Protein AF-A0A7S3HYS5-F1 (afdb_monomer_lite)

InterPro domains:
  IPR004113 FAD-binding oxidoreductase/transferase, type 4, C-terminal [PF02913] (31-144)
  IPR016164 FAD-linked oxidase-like, C-terminal [SSF55103] (1-145)
  IPR016169 FAD-binding, type PCMH, subdomain 2 [G3DSA:3.30.465.10] (1-25)
  IPR051264 FAD-binding Oxidoreductase/Transferase Type 4 [PTHR43716] (1-145)

Secondary structure (DSSP, 8-state):
----SSSS----SS-----------SSPPPEEEEEEEES-HHHHHHHHHHHHHHTGGGEEEEEEEEHHHHHHHHHHH-PPPSSS----SEEEEEEEE-SS-HHHHHHHHHHHHHHHGGG-SEEEE-SSHHHHHHHHHHHHHTTTTT-

pLDDT: mean 76.3, std 19.33, range [30.48, 94.0]

Structure (mmCIF, N/CA/C/O backbone):
data_AF-A0A7S3HYS5-F1
#
_entry.id   AF-A0A7S3HYS5-F1
#
loop_
_atom_site.group_PDB
_atom_site.id
_atom_site.type_symbol
_atom_site.label_atom_id
_atom_site.label_alt_id
_atom_site.label_comp_id
_atom_site.label_asym_id
_atom_site.label_entity_id
_atom_site.label_seq_id
_atom_site.pdbx_PDB_ins_code
_atom_site.Cartn_x
_atom_site.Cartn_y
_atom_site.Cartn_z
_atom_site.occupancy
_atom_site.B_iso_or_equiv
_atom_site.auth_seq_id
_atom_site.auth_comp_id
_atom_site.auth_asym_id
_atom_site.auth_atom_id
_atom_site.pdbx_PDB_model_num
ATOM 1 N N . TYR A 1 1 ? -5.188 -18.790 -35.687 1.00 35.69 1 TYR A N 1
ATOM 2 C CA . TYR A 1 1 ? -6.461 -18.833 -34.949 1.00 35.69 1 TYR A CA 1
ATOM 3 C C . TYR A 1 1 ? -6.167 -19.433 -33.595 1.00 35.69 1 TYR A C 1
ATOM 5 O O . TYR A 1 1 ? -5.947 -20.632 -33.500 1.00 35.69 1 TYR A O 1
ATOM 13 N N . ASP A 1 2 ? -6.007 -18.565 -32.601 1.00 41.59 2 ASP A N 1
ATOM 14 C CA . ASP A 1 2 ? -5.471 -18.900 -31.284 1.00 41.59 2 ASP A CA 1
ATOM 15 C C . ASP A 1 2 ? -6.617 -18.847 -30.267 1.00 41.59 2 ASP A C 1
ATOM 17 O O . ASP A 1 2 ? -7.114 -17.781 -29.915 1.00 41.59 2 ASP A O 1
ATOM 21 N N . VAL A 1 3 ? -7.103 -20.024 -29.878 1.00 47.16 3 VAL A N 1
ATOM 22 C CA . VAL A 1 3 ? -8.260 -20.240 -28.988 1.00 47.16 3 VAL A CA 1
ATOM 23 C C . VAL A 1 3 ? -7.827 -20.394 -27.522 1.00 47.16 3 VAL A C 1
ATOM 25 O O . VAL A 1 3 ? -8.493 -21.043 -26.724 1.00 47.16 3 VAL A O 1
ATOM 28 N N . LYS A 1 4 ? -6.700 -19.784 -27.138 1.00 44.28 4 LYS A N 1
ATOM 29 C CA . LYS A 1 4 ? -6.166 -19.827 -25.763 1.00 44.28 4 LYS A CA 1
ATOM 30 C C . LYS A 1 4 ? -6.692 -18.717 -24.840 1.00 44.28 4 LYS A C 1
ATOM 32 O O . LYS A 1 4 ? -6.331 -18.670 -23.672 1.00 44.28 4 LYS A O 1
ATOM 37 N N . GLN A 1 5 ? -7.567 -17.847 -25.339 1.00 47.75 5 GLN A N 1
ATOM 38 C CA . GLN A 1 5 ? -8.129 -16.690 -24.624 1.00 47.75 5 GLN A CA 1
ATOM 39 C C . GLN A 1 5 ? -9.469 -16.992 -23.921 1.00 47.75 5 GLN A C 1
ATOM 41 O O . GLN A 1 5 ? -10.344 -16.134 -23.872 1.00 47.75 5 GLN A O 1
ATOM 46 N N . LEU A 1 6 ? -9.674 -18.211 -23.405 1.00 42.12 6 LEU A N 1
ATOM 47 C CA . LEU A 1 6 ? -10.976 -18.583 -22.830 1.00 42.12 6 LEU A CA 1
ATOM 48 C C . LEU A 1 6 ? -10.912 -19.510 -21.604 1.00 42.12 6 LEU A C 1
ATOM 50 O O . LEU A 1 6 ? -11.766 -20.374 -21.455 1.00 42.12 6 LEU A O 1
ATOM 54 N N . MET A 1 7 ? -9.902 -19.362 -20.740 1.00 40.97 7 MET A N 1
ATOM 55 C CA . MET A 1 7 ? -9.804 -20.117 -19.473 1.00 40.97 7 MET A CA 1
ATOM 56 C C . MET A 1 7 ? -9.178 -19.289 -18.331 1.00 40.97 7 MET A C 1
ATOM 58 O O . MET A 1 7 ? -8.474 -19.819 -17.480 1.00 40.97 7 MET A O 1
ATOM 62 N N . ILE A 1 8 ? -9.412 -17.974 -18.300 1.00 45.91 8 ILE A N 1
ATOM 63 C CA . ILE A 1 8 ? -9.244 -17.171 -17.080 1.00 45.91 8 ILE A CA 1
ATOM 64 C C . ILE A 1 8 ? -10.546 -16.395 -16.922 1.00 45.91 8 ILE A C 1
ATOM 66 O O . ILE A 1 8 ? -10.797 -15.458 -17.674 1.00 45.91 8 ILE A O 1
ATOM 70 N N . GLY A 1 9 ? -11.402 -16.824 -15.996 1.00 48.50 9 GLY A N 1
ATOM 71 C CA . GLY A 1 9 ? -12.617 -16.082 -15.654 1.00 48.50 9 GLY A CA 1
ATOM 72 C C . GLY A 1 9 ? -13.949 -16.700 -16.078 1.00 48.50 9 GLY A C 1
ATOM 73 O O . GLY A 1 9 ? -14.937 -15.975 -16.121 1.00 48.50 9 GLY A O 1
ATOM 74 N N . SER A 1 10 ? -14.035 -18.010 -16.340 1.00 35.84 10 SER A N 1
ATOM 75 C CA . SER A 1 10 ? -15.327 -18.672 -16.132 1.00 35.84 10 SER A CA 1
ATOM 76 C C . SER A 1 10 ? -15.515 -18.805 -14.628 1.00 35.84 10 SER A C 1
ATOM 78 O O . SER A 1 10 ? -14.777 -19.552 -13.985 1.00 35.84 10 SER A O 1
ATOM 80 N N . GLU A 1 11 ? -16.452 -18.027 -14.094 1.00 45.97 11 GLU A N 1
ATOM 81 C CA . GLU A 1 11 ? -16.998 -18.147 -12.749 1.00 45.97 11 GLU A CA 1
ATOM 82 C C . GLU A 1 11 ? -16.997 -19.614 -12.302 1.00 45.97 11 GLU A C 1
ATOM 84 O O . GLU A 1 11 ? -17.834 -20.410 -12.733 1.00 45.97 11 GLU A O 1
ATOM 89 N N . GLY A 1 12 ? -16.094 -19.981 -11.389 1.00 42.31 12 GLY A N 1
ATOM 90 C CA . GLY A 1 12 ? -16.474 -20.975 -10.401 1.00 42.31 12 GLY A CA 1
ATOM 91 C C . GLY A 1 12 ? -17.632 -20.324 -9.673 1.00 42.31 12 GLY A C 1
ATOM 92 O O . GLY A 1 12 ? -17.398 -19.485 -8.813 1.00 42.31 12 GLY A O 1
ATOM 93 N N . THR A 1 13 ? -18.873 -20.583 -10.083 1.00 55.69 13 THR A N 1
ATOM 94 C CA . THR A 1 13 ? -20.021 -19.852 -9.523 1.00 55.69 13 THR A CA 1
ATOM 95 C C . THR A 1 13 ? -20.057 -20.014 -7.994 1.00 55.69 13 THR A C 1
ATOM 97 O O . THR A 1 13 ? -20.493 -19.133 -7.265 1.00 55.69 13 THR A O 1
ATOM 100 N N . LEU A 1 14 ? -19.474 -21.115 -7.521 1.00 46.25 14 LEU A N 1
ATOM 101 C CA . LEU A 1 14 ? -18.718 -21.268 -6.288 1.00 46.25 14 LEU A CA 1
ATOM 102 C C . LEU A 1 14 ? -17.429 -22.026 -6.673 1.00 46.25 14 LEU A C 1
ATOM 104 O O . LEU A 1 14 ? -17.534 -23.045 -7.356 1.00 46.25 14 LEU A O 1
ATOM 108 N N . GLY A 1 15 ? -16.226 -21.604 -6.275 1.00 31.88 15 GLY A N 1
ATOM 109 C CA . GLY A 1 15 ? -15.021 -22.384 -6.598 1.00 31.88 15 GLY A CA 1
ATOM 110 C C . GLY A 1 15 ? -13.737 -21.883 -5.944 1.00 31.88 15 GLY A C 1
ATOM 111 O O . GLY A 1 15 ? -13.319 -20.753 -6.169 1.00 31.88 15 GLY A O 1
ATOM 112 N N . VAL A 1 16 ? -13.108 -22.741 -5.139 1.00 41.81 16 VAL A N 1
ATOM 113 C CA . VAL A 1 16 ? -11.800 -22.510 -4.510 1.00 41.81 16 VAL A CA 1
ATOM 114 C C . VAL A 1 16 ? -10.714 -22.562 -5.584 1.00 41.81 16 VAL A C 1
ATOM 116 O O . VAL A 1 16 ? -10.610 -23.548 -6.311 1.00 41.81 16 VAL A O 1
ATOM 119 N N . ILE A 1 17 ? -9.884 -21.521 -5.665 1.00 37.06 17 ILE A N 1
ATOM 120 C CA . ILE A 1 17 ? -8.643 -21.545 -6.447 1.00 37.06 17 ILE A CA 1
ATOM 121 C C . ILE A 1 17 ? -7.683 -22.493 -5.719 1.00 37.06 17 ILE A C 1
ATOM 123 O O . ILE A 1 17 ? -7.100 -22.121 -4.704 1.00 37.06 17 ILE A O 1
ATOM 127 N N . THR A 1 18 ? -7.567 -23.739 -6.184 1.00 41.62 18 THR A N 1
ATOM 128 C CA . THR A 1 18 ? -6.734 -24.764 -5.528 1.00 41.62 18 THR A CA 1
ATOM 129 C C . THR A 1 18 ? -5.279 -24.776 -5.979 1.00 41.62 18 THR A C 1
ATOM 131 O O . THR A 1 18 ? -4.490 -25.473 -5.360 1.00 41.62 18 THR A O 1
ATOM 134 N N . GLU A 1 19 ? -4.887 -24.004 -6.995 1.00 31.94 19 GLU A N 1
ATOM 135 C CA . GLU A 1 19 ? -3.479 -23.871 -7.384 1.00 31.94 19 GLU A CA 1
ATOM 136 C C . GLU A 1 19 ? -3.258 -22.604 -8.220 1.00 31.94 19 GLU A C 1
ATOM 138 O O . GLU A 1 19 ? -3.912 -22.391 -9.241 1.00 31.94 19 GLU A O 1
ATOM 143 N N . ALA A 1 20 ? -2.314 -21.766 -7.790 1.00 40.38 20 ALA A N 1
ATOM 144 C CA . ALA A 1 20 ? -1.781 -20.661 -8.576 1.00 40.38 20 ALA A CA 1
ATOM 145 C C . ALA A 1 20 ? -0.329 -20.998 -8.937 1.00 40.38 20 ALA A C 1
ATOM 147 O O . ALA A 1 20 ? 0.538 -21.059 -8.067 1.00 40.38 20 ALA A O 1
ATOM 148 N N . ALA A 1 21 ? -0.061 -21.240 -10.220 1.00 33.94 21 ALA A N 1
ATOM 149 C CA . ALA A 1 21 ? 1.292 -21.459 -10.714 1.00 33.94 21 ALA A CA 1
ATOM 150 C C . ALA A 1 21 ? 1.993 -20.103 -10.895 1.00 33.94 21 ALA A C 1
ATOM 152 O O . ALA A 1 21 ? 1.778 -19.405 -11.885 1.00 33.94 21 ALA A O 1
ATOM 153 N N . LEU A 1 22 ? 2.826 -19.724 -9.927 1.00 38.00 22 LEU A N 1
ATOM 154 C CA . LEU A 1 22 ? 3.737 -18.586 -10.045 1.00 38.00 22 LEU A CA 1
ATOM 155 C C . LEU A 1 22 ? 5.014 -19.045 -10.753 1.00 38.00 22 LEU A C 1
ATOM 157 O O . LEU A 1 22 ? 5.819 -19.788 -10.193 1.00 38.00 22 LEU A O 1
ATOM 161 N N . MET A 1 23 ? 5.212 -18.597 -11.994 1.00 30.48 23 MET A N 1
ATOM 162 C CA . MET A 1 23 ? 6.547 -18.615 -12.584 1.00 30.48 23 MET A CA 1
ATOM 163 C C . MET A 1 23 ? 7.390 -17.568 -11.858 1.00 30.48 23 MET A C 1
ATOM 165 O O . MET A 1 23 ? 7.044 -16.391 -11.856 1.00 30.48 23 MET A O 1
ATOM 169 N N . CYS A 1 24 ? 8.470 -18.023 -11.228 1.00 37.53 24 CYS A N 1
ATOM 170 C CA . CYS A 1 24 ? 9.390 -17.208 -10.446 1.00 37.53 24 CYS A CA 1
ATOM 171 C C . CYS A 1 24 ? 10.623 -16.881 -11.310 1.00 37.53 24 CYS A C 1
ATOM 173 O O . CYS A 1 24 ? 11.513 -17.730 -11.428 1.00 37.53 24 CYS A O 1
ATOM 175 N N . PRO A 1 25 ? 10.674 -15.726 -12.000 1.00 42.66 25 PRO A N 1
ATOM 176 C CA . PRO A 1 25 ? 11.902 -15.277 -12.634 1.00 42.66 25 PRO A CA 1
ATOM 177 C C . PRO A 1 25 ? 12.942 -14.907 -11.567 1.00 42.66 25 PRO A C 1
ATOM 179 O O . PRO A 1 25 ? 12.632 -14.409 -10.489 1.00 42.66 25 PRO A O 1
ATOM 182 N N . SER A 1 26 ? 14.198 -15.203 -11.874 1.00 45.62 26 SER A N 1
ATOM 183 C CA . SER A 1 26 ? 15.361 -14.949 -11.030 1.00 45.62 26 SER A CA 1
ATOM 184 C C . SER A 1 26 ? 15.625 -13.446 -10.885 1.00 45.62 26 SER A C 1
ATOM 186 O O . SER A 1 26 ? 15.873 -12.786 -11.891 1.00 45.62 26 SER A O 1
ATOM 188 N N . GLN A 1 27 ? 15.628 -12.979 -9.630 1.00 50.28 27 GLN A N 1
ATOM 189 C CA . GLN A 1 27 ? 15.700 -11.589 -9.154 1.00 50.28 27 GLN A CA 1
ATOM 190 C C . GLN A 1 27 ? 14.458 -10.752 -9.459 1.00 50.28 27 GLN A C 1
ATOM 192 O O . GLN A 1 27 ? 14.261 -10.253 -10.565 1.00 50.28 27 GLN A O 1
ATOM 197 N N . ASP A 1 28 ? 13.643 -10.577 -8.420 1.00 59.00 28 ASP A N 1
ATOM 198 C CA . ASP A 1 28 ? 12.570 -9.599 -8.436 1.00 59.00 28 ASP A CA 1
ATOM 199 C C . ASP A 1 28 ? 13.174 -8.195 -8.634 1.00 59.00 28 ASP A C 1
ATOM 201 O O . ASP A 1 28 ? 14.101 -7.830 -7.902 1.00 59.00 28 ASP A O 1
ATOM 205 N N . PRO A 1 29 ? 12.680 -7.404 -9.603 1.00 66.56 29 PRO A N 1
ATOM 206 C CA . PRO A 1 29 ? 13.029 -5.990 -9.699 1.00 66.56 29 PRO A CA 1
ATOM 207 C C . PRO A 1 29 ? 12.729 -5.277 -8.372 1.00 66.56 29 PRO A C 1
ATOM 209 O O . PRO A 1 29 ? 11.863 -5.746 -7.628 1.00 66.56 29 PRO A O 1
ATOM 212 N N . PRO A 1 30 ? 13.394 -4.150 -8.055 1.00 71.06 30 PRO A N 1
ATOM 213 C CA . PRO A 1 30 ? 13.102 -3.390 -6.847 1.00 71.06 30 PRO A CA 1
ATOM 214 C C . PRO A 1 30 ? 11.602 -3.092 -6.743 1.00 71.06 30 PRO A C 1
ATOM 216 O O . PRO A 1 30 ? 11.008 -2.448 -7.614 1.00 71.06 30 PRO A O 1
ATOM 219 N N . LYS A 1 31 ? 10.995 -3.616 -5.672 1.00 81.56 31 LYS A N 1
ATOM 220 C CA . LYS A 1 31 ? 9.586 -3.425 -5.324 1.00 81.56 31 LYS A CA 1
ATOM 221 C C . LYS A 1 31 ? 9.465 -2.332 -4.273 1.00 81.56 31 LYS A C 1
ATOM 223 O O . LYS A 1 31 ? 10.304 -2.220 -3.373 1.00 81.56 31 LYS A O 1
ATOM 228 N N . ARG A 1 32 ? 8.404 -1.538 -4.371 1.00 89.38 32 ARG A N 1
ATOM 229 C CA . ARG A 1 32 ? 8.026 -0.547 -3.361 1.00 89.38 32 ARG A CA 1
ATOM 230 C C . ARG A 1 32 ? 6.556 -0.709 -3.023 1.00 89.38 32 ARG A C 1
ATOM 232 O O . ARG A 1 32 ? 5.736 -0.989 -3.893 1.00 89.38 32 ARG A O 1
ATOM 239 N N . VAL A 1 33 ? 6.243 -0.561 -1.739 1.00 91.06 33 VAL A N 1
ATOM 240 C CA . VAL A 1 33 ? 4.889 -0.725 -1.206 1.00 91.06 33 VAL A CA 1
ATOM 241 C C . VAL A 1 33 ? 4.460 0.584 -0.563 1.00 91.06 33 VAL A C 1
ATOM 243 O O . VAL A 1 33 ? 5.173 1.132 0.274 1.00 91.06 33 VAL A O 1
ATOM 246 N N . LEU A 1 34 ? 3.285 1.063 -0.946 1.00 92.81 34 LEU A N 1
ATOM 247 C CA . LEU A 1 34 ? 2.593 2.207 -0.372 1.00 92.81 34 LEU A CA 1
ATOM 248 C C . LEU A 1 34 ? 1.299 1.714 0.263 1.00 92.81 34 LEU A C 1
ATOM 250 O O . LEU A 1 34 ? 0.559 0.940 -0.343 1.00 92.81 34 LEU A O 1
ATOM 254 N N . MET A 1 35 ? 0.993 2.208 1.454 1.00 92.94 35 MET A N 1
ATOM 255 C CA . MET A 1 35 ? -0.316 2.044 2.065 1.00 92.94 35 MET A CA 1
ATOM 256 C C . MET A 1 35 ? -0.946 3.413 2.295 1.00 92.94 35 MET A C 1
ATOM 258 O O . MET A 1 35 ? -0.314 4.279 2.888 1.00 92.94 35 MET A O 1
ATOM 262 N N . 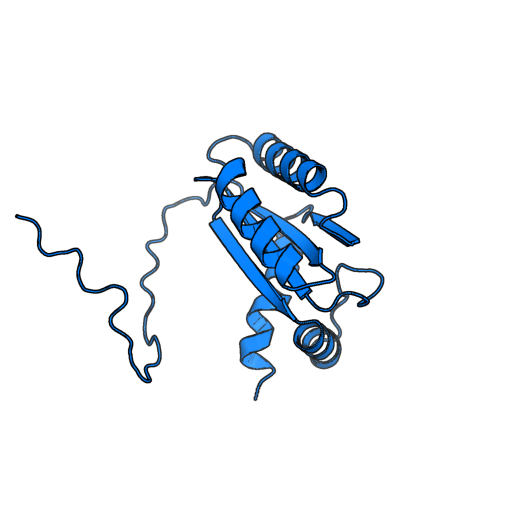VAL A 1 36 ? -2.185 3.617 1.849 1.00 93.94 36 VAL A N 1
ATOM 263 C CA . VAL A 1 36 ? -2.918 4.881 2.039 1.00 93.94 36 VAL A CA 1
ATOM 264 C C . VAL A 1 36 ? -4.235 4.665 2.767 1.00 93.94 36 VAL A C 1
ATOM 266 O O . VAL A 1 36 ? -4.911 3.656 2.560 1.00 93.94 36 VAL A O 1
ATOM 269 N N . ALA A 1 37 ? -4.601 5.624 3.608 1.00 94.00 37 ALA A N 1
ATOM 270 C CA . ALA A 1 37 ? -5.871 5.684 4.312 1.00 94.00 37 ALA A CA 1
ATOM 271 C C . ALA A 1 37 ? -6.870 6.528 3.510 1.00 94.00 37 ALA A C 1
ATOM 273 O O . ALA A 1 37 ? -6.562 7.638 3.074 1.00 94.00 37 ALA A O 1
ATOM 274 N N . VAL A 1 38 ? -8.073 5.993 3.301 1.00 93.38 38 VAL A N 1
ATOM 275 C CA . VAL A 1 38 ? -9.094 6.594 2.441 1.00 93.38 38 VAL A CA 1
ATOM 276 C C . VAL A 1 38 ? -10.445 6.622 3.151 1.00 93.38 38 VAL A C 1
ATOM 278 O O . VAL A 1 38 ? -10.955 5.607 3.634 1.00 93.38 38 VAL A O 1
ATOM 281 N N . ALA A 1 39 ? -11.064 7.801 3.180 1.00 90.50 39 ALA A N 1
ATOM 282 C CA . ALA A 1 39 ? -12.321 8.009 3.892 1.00 90.50 39 ALA A CA 1
ATOM 283 C C . ALA A 1 39 ? -13.521 7.278 3.261 1.00 90.50 39 ALA A C 1
ATOM 285 O O . ALA A 1 39 ? -14.384 6.787 3.990 1.00 90.50 39 ALA A O 1
ATOM 286 N N . THR A 1 40 ? -13.598 7.200 1.923 1.00 90.94 40 THR A N 1
ATOM 287 C CA . THR A 1 40 ? -14.768 6.646 1.215 1.00 90.94 40 THR A CA 1
ATOM 288 C C . THR A 1 40 ? -14.403 5.677 0.093 1.00 90.94 40 THR A C 1
ATOM 290 O O . THR A 1 40 ? -13.316 5.723 -0.490 1.00 90.94 40 THR A O 1
ATOM 293 N N . PHE A 1 41 ? -15.348 4.801 -0.249 1.00 90.12 41 PHE A N 1
ATOM 294 C CA . PHE A 1 41 ? -15.173 3.821 -1.316 1.00 90.12 41 PHE A CA 1
ATOM 295 C C . PHE A 1 41 ? -15.081 4.484 -2.701 1.00 90.12 41 PHE A C 1
ATOM 297 O O . PHE A 1 41 ? -14.312 4.050 -3.557 1.00 90.12 41 PHE A O 1
ATOM 304 N N . GLU A 1 42 ? -15.803 5.583 -2.928 1.00 92.31 42 GLU A N 1
ATOM 305 C CA . GLU A 1 42 ? -15.740 6.339 -4.183 1.00 92.31 42 GLU A CA 1
ATOM 306 C C . GLU A 1 42 ? -14.334 6.890 -4.428 1.00 92.31 42 GLU A C 1
ATOM 308 O O . GLU A 1 42 ? -13.820 6.770 -5.544 1.00 92.31 42 GLU A O 1
ATOM 313 N N . LYS A 1 43 ? -13.691 7.433 -3.381 1.00 92.88 43 LYS A N 1
ATOM 314 C CA . LYS A 1 43 ? -12.290 7.867 -3.436 1.00 92.88 43 LYS A CA 1
ATOM 315 C C . LYS A 1 43 ? -11.373 6.681 -3.763 1.00 92.88 43 LYS A C 1
ATOM 317 O O . LYS A 1 43 ? -10.515 6.812 -4.628 1.00 92.88 43 LYS A O 1
ATOM 322 N N . CYS A 1 44 ? -11.615 5.492 -3.201 1.00 91.38 44 CYS A N 1
ATOM 323 C CA . CYS A 1 44 ? -10.838 4.289 -3.536 1.00 91.38 44 CYS A CA 1
ATOM 324 C C . CYS A 1 44 ? -10.906 3.937 -5.030 1.00 91.38 44 CYS A C 1
ATOM 326 O O . CYS A 1 44 ? -9.887 3.657 -5.663 1.00 91.38 44 CYS A O 1
ATOM 328 N N . VAL A 1 45 ? -12.101 3.997 -5.626 1.00 92.00 45 VAL A N 1
ATOM 329 C CA . VAL A 1 45 ? -12.293 3.740 -7.062 1.00 92.00 45 VAL A CA 1
ATOM 330 C C . VAL A 1 45 ? -11.615 4.813 -7.921 1.00 92.00 45 VAL A C 1
ATOM 332 O O . VAL A 1 45 ? -11.078 4.500 -8.988 1.00 92.00 45 VAL A O 1
ATOM 335 N N . GLN A 1 46 ? -11.627 6.076 -7.485 1.00 92.62 46 GLN A N 1
ATOM 336 C CA . GLN A 1 46 ? -10.899 7.155 -8.159 1.00 92.62 46 GLN A CA 1
ATOM 337 C C . GLN A 1 46 ? -9.387 6.913 -8.119 1.00 92.62 46 GLN A C 1
ATOM 339 O O . GLN A 1 46 ? -8.746 6.960 -9.170 1.00 92.62 46 GLN A O 1
ATOM 344 N N . ILE A 1 47 ? -8.849 6.555 -6.951 1.00 93.12 47 ILE A N 1
ATOM 345 C CA . ILE A 1 47 ? -7.433 6.223 -6.760 1.00 93.12 47 ILE A CA 1
ATOM 346 C C . ILE A 1 47 ? -7.040 5.028 -7.631 1.00 93.12 47 ILE A C 1
ATOM 348 O O . ILE A 1 47 ? -6.017 5.088 -8.300 1.00 93.12 47 ILE A O 1
ATOM 352 N N . LEU A 1 48 ? -7.867 3.981 -7.729 1.00 90.38 48 LEU A N 1
ATOM 353 C CA . LEU A 1 48 ? -7.598 2.842 -8.615 1.00 90.38 48 LEU A CA 1
ATOM 354 C C . LEU A 1 48 ? -7.487 3.266 -10.088 1.00 90.38 48 LEU A C 1
ATOM 356 O O . LEU A 1 48 ? -6.578 2.843 -10.803 1.00 90.38 48 LEU A O 1
ATOM 360 N N . LYS A 1 49 ? -8.415 4.102 -10.571 1.00 92.12 49 LYS A N 1
ATOM 361 C CA . LYS A 1 49 ? -8.369 4.617 -11.951 1.00 92.12 49 LYS A CA 1
ATOM 362 C C . LYS A 1 49 ? -7.127 5.473 -12.184 1.00 92.12 49 LYS A C 1
ATOM 364 O O . LYS A 1 49 ? -6.531 5.393 -13.257 1.00 92.12 49 LYS A O 1
ATOM 369 N N . HIS A 1 50 ? -6.753 6.270 -11.189 1.00 92.19 50 HIS A N 1
ATOM 370 C CA . HIS A 1 50 ? -5.574 7.124 -11.224 1.00 92.19 50 HIS A CA 1
ATOM 371 C C . HIS A 1 50 ? -4.278 6.307 -11.218 1.00 92.19 50 HIS A C 1
ATOM 373 O O . HIS A 1 50 ? -3.453 6.476 -12.110 1.00 92.19 50 HIS A O 1
ATOM 379 N N . ALA A 1 51 ? -4.160 5.318 -10.329 1.00 90.62 51 ALA A N 1
ATOM 380 C CA . ALA A 1 51 ? -3.048 4.369 -10.262 1.00 90.62 51 ALA A CA 1
ATOM 381 C C . ALA A 1 51 ? -2.832 3.653 -11.599 1.00 90.62 51 ALA A C 1
ATOM 383 O O . ALA A 1 51 ? -1.721 3.614 -12.118 1.00 90.62 51 ALA A O 1
ATOM 384 N N . ARG A 1 52 ? -3.908 3.165 -12.229 1.00 88.81 52 ARG A N 1
ATOM 385 C CA . ARG A 1 52 ? -3.825 2.525 -13.553 1.00 88.81 52 ARG A CA 1
ATOM 386 C C . ARG A 1 52 ? -3.336 3.467 -14.654 1.00 88.81 52 ARG A C 1
ATOM 388 O O . ARG A 1 52 ? -2.760 2.990 -15.626 1.00 88.81 52 ARG A O 1
ATOM 395 N N . ARG A 1 53 ? -3.583 4.774 -14.534 1.00 89.06 53 ARG A N 1
ATOM 396 C CA . ARG A 1 53 ? -3.134 5.778 -15.507 1.00 89.06 53 ARG A CA 1
ATOM 397 C C . ARG A 1 53 ? -1.688 6.212 -15.260 1.00 89.06 53 ARG A C 1
ATOM 399 O O . ARG A 1 53 ? -0.955 6.348 -16.232 1.00 89.06 53 ARG A O 1
ATOM 406 N N . CYS A 1 54 ? -1.301 6.436 -14.006 1.00 88.88 54 CYS A N 1
ATOM 407 C CA . CYS A 1 54 ? 0.019 6.963 -13.650 1.00 88.88 54 CYS A CA 1
ATOM 408 C C . CYS A 1 54 ? 1.093 5.875 -13.551 1.00 88.88 54 CYS A C 1
ATOM 410 O O . CYS A 1 54 ? 2.193 6.054 -14.060 1.00 88.88 54 CYS A O 1
ATOM 412 N N . LEU A 1 55 ? 0.771 4.745 -12.920 1.00 86.25 55 LEU A N 1
ATOM 413 C CA . LEU A 1 55 ? 1.712 3.644 -12.692 1.00 86.25 55 LEU A CA 1
ATOM 414 C C . LEU A 1 55 ? 1.672 2.641 -13.851 1.00 86.25 55 LEU A C 1
ATOM 416 O O . LEU A 1 55 ? 2.698 2.119 -14.275 1.00 86.25 55 LEU A O 1
ATOM 420 N N . GLY A 1 56 ? 0.491 2.415 -14.434 1.00 85.88 56 GLY A N 1
ATOM 421 C CA . GLY A 1 56 ? 0.347 1.620 -15.654 1.00 85.88 56 GLY A CA 1
ATOM 422 C C . GLY A 1 56 ? 0.974 0.231 -15.523 1.00 85.88 56 GLY A C 1
ATOM 423 O O . GLY A 1 56 ? 0.476 -0.603 -14.772 1.00 85.88 56 GLY A O 1
ATOM 424 N N . SER A 1 57 ? 2.058 -0.016 -16.263 1.00 83.19 57 SER A N 1
ATOM 425 C CA . SER A 1 57 ? 2.778 -1.294 -16.265 1.00 83.19 57 SER A CA 1
ATOM 426 C C . SER A 1 57 ? 3.687 -1.523 -15.058 1.00 83.19 57 SER A C 1
ATOM 428 O O . SER A 1 57 ? 4.119 -2.655 -14.880 1.00 83.19 57 SER A O 1
ATOM 430 N N . SER A 1 58 ? 4.006 -0.495 -14.262 1.00 85.81 58 SER A N 1
ATOM 431 C CA . SER A 1 58 ? 4.784 -0.668 -13.026 1.00 85.81 58 SER A CA 1
ATOM 432 C C . SER A 1 58 ? 3.921 -1.095 -11.840 1.00 85.81 58 SER A C 1
ATOM 434 O O . SER A 1 58 ? 4.461 -1.483 -10.810 1.00 85.81 58 SER A O 1
ATOM 436 N N . LEU A 1 59 ? 2.589 -1.048 -11.966 1.00 88.12 59 LEU A N 1
ATOM 437 C CA . LEU A 1 59 ? 1.668 -1.494 -10.925 1.00 88.12 59 LEU A CA 1
ATOM 438 C C . LEU A 1 59 ? 1.694 -3.027 -10.820 1.00 88.12 59 LEU A C 1
ATOM 440 O O . LEU A 1 59 ? 1.215 -3.723 -11.714 1.00 88.12 59 LEU A O 1
ATOM 444 N N . SER A 1 60 ? 2.235 -3.533 -9.712 1.00 87.38 60 SER A N 1
ATOM 445 C CA . SER A 1 60 ? 2.299 -4.961 -9.378 1.00 87.38 60 SER A CA 1
ATOM 446 C C . SER A 1 60 ? 1.011 -5.421 -8.697 1.00 87.38 60 SER A C 1
ATOM 448 O O . SER A 1 60 ? 0.385 -6.395 -9.114 1.00 87.38 60 SER A O 1
ATOM 450 N N . ALA A 1 61 ? 0.578 -4.682 -7.671 1.00 87.69 61 ALA A N 1
ATOM 451 C CA . ALA A 1 61 ? -0.605 -5.012 -6.889 1.00 87.69 61 ALA A CA 1
ATOM 452 C C . ALA A 1 61 ? -1.376 -3.760 -6.469 1.00 87.69 61 ALA A C 1
ATOM 454 O O . ALA A 1 61 ? -0.802 -2.696 -6.233 1.00 87.69 61 ALA A O 1
ATOM 455 N N . PHE A 1 62 ? -2.693 -3.911 -6.352 1.00 89.94 62 PHE A N 1
ATOM 456 C CA . PHE A 1 62 ? -3.585 -2.905 -5.793 1.00 89.94 62 PHE A CA 1
ATOM 457 C C . PHE A 1 62 ? -4.669 -3.617 -4.988 1.00 89.94 62 PHE A C 1
ATOM 459 O O . PHE A 1 62 ? -5.562 -4.249 -5.551 1.00 89.94 62 PHE A O 1
ATOM 466 N N . GLU A 1 63 ? -4.579 -3.525 -3.670 1.00 90.31 63 GLU A N 1
ATOM 467 C CA . GLU A 1 63 ? -5.420 -4.254 -2.728 1.00 90.31 63 GLU A CA 1
ATOM 468 C C . GLU A 1 63 ? -6.166 -3.277 -1.823 1.00 90.31 63 GLU A C 1
ATOM 470 O O . GLU A 1 63 ? -5.622 -2.254 -1.416 1.00 90.31 63 GLU A O 1
ATOM 475 N N . MET A 1 64 ? -7.410 -3.603 -1.477 1.00 89.56 64 MET A N 1
ATOM 476 C CA . MET A 1 64 ? -8.215 -2.831 -0.531 1.00 89.56 64 MET A CA 1
ATOM 477 C C . MET A 1 64 ? -8.415 -3.640 0.748 1.00 89.56 64 MET A C 1
ATOM 479 O O . MET A 1 64 ? -8.737 -4.826 0.699 1.00 89.56 64 MET A O 1
ATOM 483 N N . LEU A 1 65 ? -8.254 -2.978 1.886 1.00 88.06 65 LEU A N 1
ATOM 484 C CA . LEU A 1 65 ? -8.547 -3.488 3.214 1.00 88.06 65 LEU A CA 1
ATOM 485 C C . LEU A 1 65 ? -9.582 -2.581 3.876 1.00 88.06 65 LEU A C 1
ATOM 487 O O . LEU A 1 65 ? -9.584 -1.366 3.671 1.00 88.06 65 LEU A O 1
ATOM 491 N N . ASP A 1 66 ? -10.450 -3.169 4.687 1.00 87.25 66 ASP A N 1
ATOM 492 C CA . ASP A 1 66 ? -11.338 -2.412 5.554 1.00 87.25 66 ASP A CA 1
ATOM 493 C C . ASP A 1 66 ? -10.687 -2.165 6.923 1.00 87.25 66 ASP A C 1
ATOM 495 O O . ASP A 1 66 ? -9.747 -2.839 7.363 1.00 87.25 66 ASP A O 1
ATOM 499 N N . ARG A 1 67 ? -11.206 -1.159 7.625 1.00 88.31 67 ARG A N 1
ATOM 500 C CA . ARG A 1 67 ? -10.797 -0.853 8.996 1.00 88.31 67 ARG A CA 1
ATOM 501 C C . ARG A 1 67 ? -10.970 -2.050 9.928 1.00 88.31 67 ARG A C 1
ATOM 503 O O . ARG A 1 67 ? -10.129 -2.278 10.796 1.00 88.31 67 ARG A O 1
ATOM 510 N N . THR A 1 68 ? -12.070 -2.787 9.781 1.00 85.19 68 THR A N 1
ATOM 511 C CA . THR A 1 68 ? -12.408 -3.908 10.662 1.00 85.19 68 THR A CA 1
ATOM 512 C C . THR A 1 68 ? -11.345 -4.995 10.603 1.00 85.19 68 THR A C 1
ATOM 514 O O . THR A 1 68 ? -10.925 -5.479 11.655 1.00 85.19 68 THR A O 1
ATOM 517 N N . CYS A 1 69 ? -10.835 -5.318 9.416 1.00 82.00 69 CYS A N 1
ATOM 518 C CA . CYS A 1 69 ? -9.744 -6.260 9.282 1.00 82.00 69 CYS A CA 1
ATOM 519 C C . CYS A 1 69 ? -8.467 -5.755 9.954 1.00 82.00 69 CYS A C 1
ATOM 521 O O . CYS A 1 69 ? -7.814 -6.515 10.669 1.00 82.00 69 CYS A O 1
ATOM 523 N N . LEU A 1 70 ? -8.088 -4.489 9.756 1.00 85.12 70 LEU A N 1
ATOM 524 C CA . LEU A 1 70 ? -6.878 -3.960 10.393 1.00 85.12 70 LEU A CA 1
ATOM 525 C C . LEU A 1 70 ? -6.972 -4.015 11.920 1.00 85.12 70 LEU A C 1
ATOM 527 O O . LEU A 1 70 ? -6.013 -4.410 12.578 1.00 85.12 70 LEU A O 1
ATOM 531 N N . GLN A 1 71 ? -8.147 -3.724 12.483 1.00 85.69 71 GLN A N 1
ATOM 532 C CA . GLN A 1 71 ? -8.394 -3.853 13.922 1.00 85.69 71 GLN A CA 1
ATOM 533 C C . GLN A 1 71 ? -8.304 -5.300 14.416 1.00 85.69 71 GLN A C 1
ATOM 535 O O . GLN A 1 71 ? -7.836 -5.547 15.527 1.00 85.69 71 GLN A O 1
ATOM 540 N N . GLN A 1 72 ? -8.778 -6.267 13.629 1.00 83.19 72 GLN A N 1
ATOM 541 C CA . GLN A 1 72 ? -8.642 -7.684 13.968 1.00 83.19 72 GLN A CA 1
ATOM 542 C C . GLN A 1 72 ? -7.177 -8.118 13.938 1.00 83.19 72 GLN A C 1
ATOM 544 O O . GLN A 1 72 ? -6.732 -8.798 14.858 1.00 83.19 72 GLN A O 1
ATOM 549 N N . MET A 1 73 ? -6.420 -7.672 12.937 1.00 82.44 73 MET A N 1
ATOM 550 C CA . MET A 1 73 ? -4.992 -7.960 12.805 1.00 82.44 73 MET A CA 1
ATOM 551 C C . MET A 1 73 ? -4.167 -7.370 13.947 1.00 82.44 73 MET A C 1
ATOM 553 O O . MET A 1 73 ? -3.343 -8.072 14.535 1.00 82.44 73 MET A O 1
ATOM 557 N N . GLU A 1 74 ? -4.431 -6.115 14.306 1.00 84.62 74 GLU A N 1
ATOM 558 C CA . GLU A 1 74 ? -3.818 -5.453 15.457 1.00 84.62 74 GLU A CA 1
ATOM 559 C C . GLU A 1 74 ? -4.080 -6.242 16.749 1.00 84.62 74 GLU A C 1
ATOM 561 O O . GLU A 1 74 ? -3.148 -6.545 17.492 1.00 84.62 74 GLU A O 1
ATOM 566 N N . LYS A 1 75 ? -5.330 -6.664 16.986 1.00 83.44 75 LYS A N 1
ATOM 567 C CA . LYS A 1 75 ? -5.709 -7.438 18.181 1.00 83.44 75 LYS A CA 1
ATOM 568 C C . LYS A 1 75 ? -5.125 -8.849 18.204 1.00 83.44 75 LYS A C 1
ATOM 570 O O . LYS A 1 75 ? -4.666 -9.293 19.251 1.00 83.44 75 LYS A O 1
ATOM 575 N N . ALA A 1 76 ? -5.168 -9.563 17.081 1.00 81.81 76 ALA A N 1
ATOM 576 C CA . ALA A 1 76 ? -4.759 -10.963 17.004 1.00 81.81 76 ALA A CA 1
ATOM 577 C C . ALA A 1 76 ? -3.236 -11.131 17.078 1.00 81.81 76 ALA A C 1
ATOM 579 O O . ALA A 1 76 ? -2.752 -12.082 17.688 1.00 81.81 76 ALA A O 1
ATOM 580 N N . TYR A 1 77 ? -2.482 -10.201 16.487 1.00 79.12 77 TYR A N 1
ATOM 581 C CA . TYR A 1 77 ? -1.027 -10.311 16.352 1.00 79.12 77 TYR A CA 1
ATOM 582 C C . TYR A 1 77 ? -0.247 -9.253 17.141 1.00 79.12 77 TYR A C 1
ATOM 584 O O . TYR A 1 77 ? 0.979 -9.229 17.051 1.00 79.12 77 TYR A O 1
ATOM 592 N N . SER A 1 78 ? -0.922 -8.393 17.919 1.00 77.38 78 SER A N 1
ATOM 593 C CA 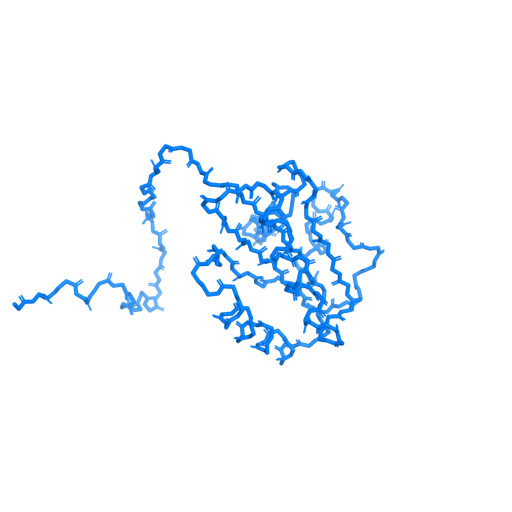. SER A 1 78 ? -0.303 -7.272 18.658 1.00 77.38 78 SER A CA 1
ATOM 594 C C . SER A 1 78 ? 0.622 -6.423 17.775 1.00 77.38 78 SER A C 1
ATOM 596 O O . SER A 1 78 ? 1.677 -5.959 18.209 1.00 77.38 78 SER A O 1
ATOM 598 N N . MET A 1 79 ? 0.256 -6.284 16.500 1.00 74.38 79 MET A N 1
ATOM 599 C CA . MET A 1 79 ? 1.067 -5.607 15.497 1.00 74.38 79 MET A CA 1
ATOM 600 C C . MET A 1 79 ? 0.804 -4.106 15.544 1.00 74.38 79 MET A C 1
ATOM 602 O O . MET A 1 79 ? -0.346 -3.682 15.610 1.00 74.38 79 MET A O 1
ATOM 606 N N . GLN A 1 80 ? 1.867 -3.307 15.462 1.00 77.38 80 GLN A N 1
ATOM 607 C CA . GLN A 1 80 ? 1.726 -1.868 15.275 1.00 77.38 80 GLN A CA 1
ATOM 608 C C . GLN A 1 80 ? 1.243 -1.580 13.858 1.00 77.38 80 GLN A C 1
ATOM 610 O O . GLN A 1 80 ? 1.838 -2.035 12.879 1.00 77.38 80 GLN A O 1
ATOM 615 N N . LEU A 1 81 ? 0.155 -0.826 13.764 1.00 82.44 81 LEU A N 1
ATOM 616 C CA . LEU A 1 81 ? -0.354 -0.348 12.492 1.00 82.44 81 LEU A CA 1
ATOM 617 C C . LEU A 1 81 ? 0.527 0.799 11.979 1.00 82.44 81 LEU A C 1
ATOM 619 O O . LEU A 1 81 ? 1.065 1.562 12.782 1.00 82.44 81 LEU A O 1
ATOM 623 N N . PRO A 1 82 ? 0.670 0.947 10.652 1.00 81.19 82 PRO A N 1
ATOM 624 C CA . PRO A 1 82 ? 1.482 2.014 10.069 1.00 81.19 82 PRO A CA 1
ATOM 625 C C . PRO A 1 82 ? 0.864 3.408 10.264 1.00 81.19 82 PRO A C 1
ATOM 627 O O . PRO A 1 82 ? 1.556 4.404 10.086 1.00 81.19 82 PRO A O 1
ATOM 630 N N . PHE A 1 83 ? -0.414 3.485 10.643 1.00 82.44 83 PHE A N 1
ATOM 631 C CA . PHE A 1 83 ? -1.146 4.731 10.858 1.00 82.44 83 PHE A CA 1
ATOM 632 C C . PHE A 1 83 ? -1.279 5.037 12.349 1.00 82.44 83 PHE A C 1
ATOM 634 O O . PHE A 1 83 ? -1.564 4.147 13.151 1.00 82.44 83 PHE A O 1
ATOM 641 N N . SER A 1 84 ? -1.137 6.315 12.709 1.00 73.12 84 SER A N 1
ATOM 642 C CA . SER A 1 84 ? -1.271 6.770 14.102 1.00 73.12 84 SER A CA 1
ATOM 643 C C . SER A 1 84 ? -2.708 6.650 14.628 1.00 73.12 84 SER A C 1
ATOM 645 O O . SER A 1 84 ? -2.914 6.476 15.829 1.00 73.12 84 SER A O 1
ATOM 647 N N . SER A 1 85 ? -3.708 6.717 13.742 1.00 74.75 85 SER A N 1
ATOM 648 C CA . SER A 1 85 ? -5.111 6.464 14.068 1.00 74.75 85 SER A CA 1
ATOM 649 C C . SER A 1 85 ? -5.833 5.717 12.940 1.00 74.75 85 SER A C 1
ATOM 651 O O . SER A 1 85 ? -5.590 5.922 11.750 1.00 74.75 85 SER A O 1
ATOM 653 N N . LEU A 1 86 ? -6.752 4.820 13.315 1.00 78.56 86 LEU A N 1
ATOM 654 C CA . LEU A 1 86 ? -7.640 4.133 12.374 1.00 78.56 86 LEU A CA 1
ATOM 655 C C . LEU A 1 86 ? -8.949 4.912 12.175 1.00 78.56 86 LEU A C 1
ATOM 657 O O . LEU A 1 86 ? -10.019 4.450 12.572 1.00 78.56 86 LEU A O 1
ATOM 661 N N . GLU A 1 87 ? -8.877 6.123 11.634 1.00 82.69 87 GLU A N 1
ATOM 662 C CA . GLU A 1 87 ? -10.070 6.963 11.424 1.00 82.69 87 GLU A CA 1
ATOM 663 C C . GLU A 1 87 ? -10.795 6.649 10.112 1.00 82.69 87 GLU A C 1
ATOM 665 O O . GLU A 1 87 ? -12.026 6.707 10.046 1.00 82.69 87 GLU A O 1
ATOM 670 N N . CYS A 1 88 ? -10.043 6.234 9.095 1.00 88.12 88 CYS A N 1
ATOM 671 C CA . CYS A 1 88 ? -10.573 5.867 7.789 1.00 88.12 88 CYS A CA 1
ATOM 672 C C . CYS A 1 88 ? -11.279 4.510 7.797 1.00 88.12 88 CYS A C 1
ATOM 674 O O . CYS A 1 88 ? -10.968 3.617 8.585 1.00 88.12 88 CYS A O 1
ATOM 676 N N . GLN A 1 89 ? -12.240 4.348 6.887 1.00 87.62 89 GLN A N 1
ATOM 677 C CA . GLN A 1 89 ? -12.941 3.076 6.692 1.00 87.62 89 GLN A CA 1
ATOM 678 C C . GLN A 1 89 ? -12.189 2.143 5.744 1.00 87.62 89 GLN A C 1
ATOM 680 O O . GLN A 1 89 ? -12.278 0.925 5.902 1.00 87.62 89 GLN A O 1
ATOM 685 N N . PHE A 1 90 ? -11.445 2.709 4.792 1.00 90.88 90 PHE A N 1
ATOM 686 C CA . PHE A 1 90 ? -10.761 1.970 3.742 1.00 90.88 90 PHE A CA 1
ATOM 687 C C . PHE A 1 90 ? -9.269 2.264 3.760 1.00 90.88 90 PHE A C 1
ATOM 689 O O . PHE A 1 90 ? -8.837 3.386 4.021 1.00 90.88 90 PHE A O 1
ATOM 696 N N . TYR A 1 91 ? -8.491 1.241 3.444 1.00 92.31 91 TYR A N 1
ATOM 697 C CA . TYR A 1 91 ? -7.048 1.312 3.325 1.00 92.31 91 TYR A CA 1
ATOM 698 C C . TYR A 1 91 ? -6.641 0.629 2.033 1.00 92.31 91 TYR A C 1
ATOM 700 O O . TYR A 1 91 ? -7.124 -0.459 1.730 1.00 92.31 91 TYR A O 1
ATOM 708 N N . LEU A 1 92 ? -5.772 1.261 1.259 1.00 92.88 92 LEU A N 1
ATOM 709 C CA . LEU A 1 92 ? -5.306 0.712 -0.007 1.00 92.88 92 LEU A CA 1
ATOM 710 C C . LEU A 1 92 ? -3.832 0.373 0.108 1.00 92.88 9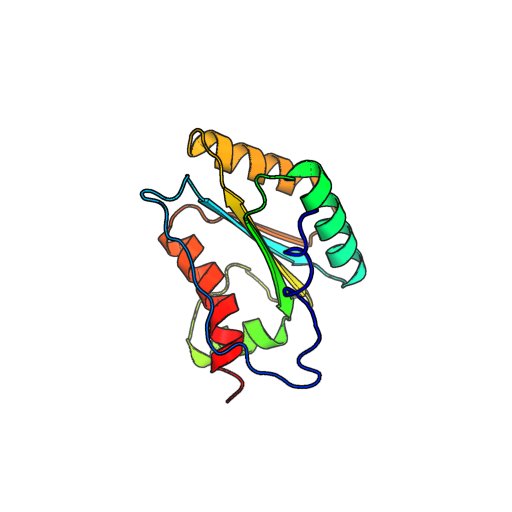2 LEU A C 1
ATOM 712 O O . LEU A 1 92 ? -3.054 1.203 0.566 1.00 92.88 92 LEU A O 1
ATOM 716 N N . LEU A 1 93 ? -3.462 -0.825 -0.325 1.00 92.56 93 LEU A N 1
ATOM 717 C CA . LEU A 1 93 ? -2.084 -1.264 -0.471 1.00 92.56 93 LEU A CA 1
ATOM 718 C C . LEU A 1 93 ? -1.753 -1.281 -1.962 1.00 92.56 93 LEU A C 1
ATOM 720 O O . LEU A 1 93 ? -2.397 -1.975 -2.748 1.00 92.56 93 LEU A O 1
ATOM 724 N N . VAL A 1 94 ? -0.753 -0.499 -2.340 1.00 91.88 94 VAL A N 1
ATOM 725 C CA . VAL A 1 94 ? -0.268 -0.350 -3.708 1.00 91.88 94 VAL A CA 1
ATOM 726 C C . VAL A 1 94 ? 1.165 -0.853 -3.746 1.00 91.88 94 VAL A C 1
ATOM 728 O O . VAL A 1 94 ? 2.009 -0.369 -2.998 1.00 91.88 94 VAL A O 1
ATOM 731 N N . GLU A 1 95 ? 1.447 -1.818 -4.612 1.00 90.25 95 GLU A N 1
ATOM 732 C CA . GLU A 1 95 ? 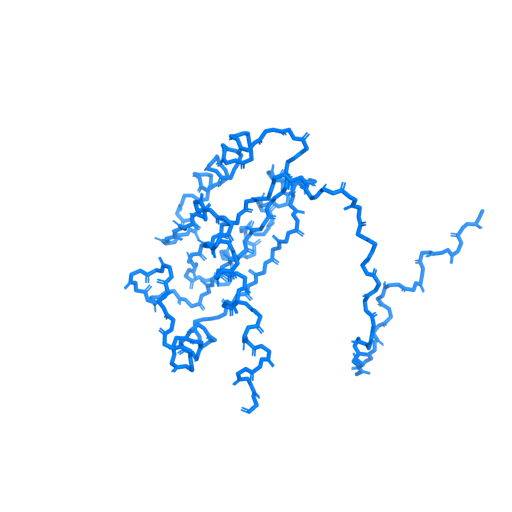2.809 -2.284 -4.868 1.00 90.25 95 GLU A CA 1
ATOM 733 C C . GLU A 1 95 ? 3.205 -1.933 -6.295 1.00 90.25 95 GLU A C 1
ATOM 735 O O . GLU A 1 95 ? 2.467 -2.218 -7.244 1.00 90.25 95 GLU A O 1
ATOM 740 N N . THR A 1 96 ? 4.389 -1.353 -6.446 1.00 89.19 96 THR A N 1
ATOM 741 C CA . THR A 1 96 ? 5.005 -1.087 -7.740 1.00 89.19 96 THR A CA 1
ATOM 742 C C . THR A 1 96 ? 6.327 -1.821 -7.874 1.00 89.19 96 THR A C 1
ATOM 744 O O . THR A 1 96 ? 6.988 -2.139 -6.884 1.00 89.19 96 THR A O 1
ATOM 747 N N . PHE A 1 97 ? 6.715 -2.092 -9.116 1.00 84.56 97 PHE A N 1
ATOM 748 C CA . PHE A 1 97 ? 8.040 -2.590 -9.458 1.00 84.56 97 PHE A CA 1
ATOM 749 C C . PHE A 1 97 ? 8.677 -1.710 -10.532 1.00 84.56 97 PHE A C 1
ATOM 751 O O . PHE A 1 97 ? 7.996 -1.197 -11.423 1.00 84.56 97 PHE A O 1
ATOM 758 N N . GLN A 1 98 ? 9.996 -1.562 -10.478 1.00 79.38 98 GLN A N 1
ATOM 759 C CA . GLN A 1 98 ? 10.772 -0.844 -11.488 1.00 79.38 98 GLN A CA 1
ATOM 760 C C . GLN A 1 98 ? 11.905 -1.720 -12.002 1.00 79.38 98 GLN A C 1
ATOM 762 O O . GLN A 1 98 ? 12.662 -2.282 -11.226 1.00 79.38 98 GLN A O 1
ATOM 767 N N . ASN A 1 99 ? 12.092 -1.773 -13.320 1.00 74.25 99 ASN A N 1
ATOM 768 C CA . ASN A 1 99 ? 13.221 -2.489 -13.930 1.00 74.25 99 ASN A CA 1
ATOM 769 C C . ASN A 1 99 ? 14.522 -1.663 -13.929 1.00 74.25 99 ASN A C 1
ATOM 771 O O . ASN A 1 99 ? 15.425 -1.933 -14.720 1.00 74.25 99 ASN A O 1
ATOM 775 N N . THR A 1 100 ? 14.587 -0.611 -13.113 1.00 78.81 100 THR A N 1
ATOM 776 C CA . THR A 1 100 ? 15.687 0.356 -13.075 1.00 78.81 100 THR A CA 1
ATOM 777 C C . THR A 1 100 ? 16.365 0.329 -11.703 1.00 78.81 100 THR A C 1
ATOM 779 O O . THR A 1 100 ? 16.866 -0.724 -11.310 1.00 78.81 100 THR A O 1
ATOM 782 N N . THR A 1 101 ? 16.417 1.454 -10.989 1.00 82.88 101 THR A N 1
ATOM 783 C CA . THR A 1 101 ? 17.032 1.561 -9.662 1.00 82.88 101 THR A CA 1
ATOM 784 C C . THR A 1 101 ? 15.975 1.650 -8.567 1.00 82.88 101 THR A C 1
ATOM 786 O O . THR A 1 101 ? 14.798 1.917 -8.817 1.00 82.88 101 THR A O 1
A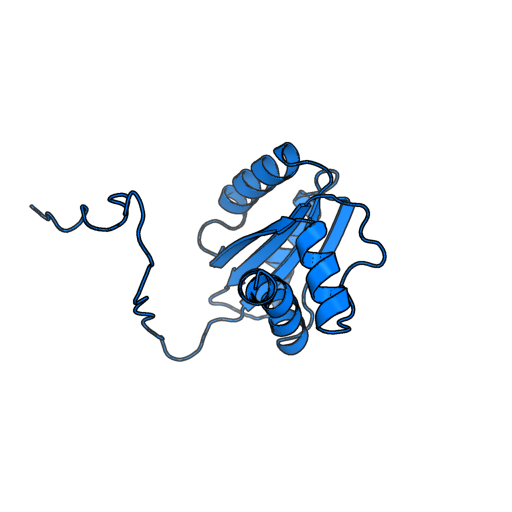TOM 789 N N . GLU A 1 102 ? 16.409 1.412 -7.335 1.00 79.75 102 GLU A N 1
ATOM 790 C CA . GLU A 1 102 ? 15.576 1.553 -6.145 1.00 79.75 102 GLU A CA 1
ATOM 791 C C . GLU A 1 102 ? 15.084 2.989 -5.936 1.00 79.75 102 GLU A C 1
ATOM 793 O O . GLU A 1 102 ? 13.922 3.191 -5.587 1.00 79.75 102 GLU A O 1
ATOM 798 N N . GLU A 1 103 ? 15.931 3.979 -6.221 1.00 84.19 103 GLU A N 1
ATOM 799 C CA . GLU A 1 103 ? 15.592 5.399 -6.106 1.00 84.19 103 GLU A CA 1
ATOM 800 C C . GLU A 1 103 ? 14.500 5.794 -7.103 1.00 84.19 103 GLU A C 1
ATOM 802 O O . GLU A 1 103 ? 13.549 6.473 -6.735 1.00 84.19 103 GLU A O 1
ATOM 807 N N . ALA A 1 104 ? 14.577 5.307 -8.347 1.00 84.69 104 ALA A N 1
ATOM 808 C CA . ALA A 1 104 ? 13.551 5.569 -9.356 1.00 84.69 104 ALA A CA 1
ATOM 809 C C . ALA A 1 104 ? 12.198 4.919 -9.000 1.00 84.69 104 ALA A C 1
ATOM 811 O O . ALA A 1 104 ? 11.137 5.444 -9.343 1.00 84.69 104 ALA A O 1
ATOM 812 N N . ALA A 1 105 ? 12.220 3.772 -8.312 1.00 82.88 105 ALA A N 1
ATOM 813 C CA . ALA A 1 105 ? 11.014 3.122 -7.796 1.00 82.88 105 ALA A CA 1
ATOM 814 C C . ALA A 1 105 ? 10.350 3.937 -6.685 1.00 82.88 105 ALA A C 1
ATOM 816 O O . ALA A 1 105 ? 9.123 4.036 -6.637 1.00 82.88 105 ALA A O 1
ATOM 817 N N . GLU A 1 106 ? 11.163 4.508 -5.801 1.00 85.88 106 GLU A N 1
ATOM 818 C CA . GLU A 1 106 ? 10.707 5.355 -4.707 1.00 85.88 106 GLU A CA 1
ATOM 819 C C . GLU A 1 106 ? 10.175 6.699 -5.213 1.00 85.88 106 GLU A C 1
ATOM 821 O O . GLU A 1 106 ? 9.059 7.071 -4.856 1.00 85.88 106 GLU A O 1
ATOM 826 N N . GLU A 1 107 ? 10.902 7.369 -6.111 1.00 88.56 107 GLU A N 1
ATOM 827 C CA . GLU A 1 107 ? 10.493 8.638 -6.728 1.00 88.56 107 GLU A CA 1
ATOM 828 C C . GLU A 1 107 ? 9.150 8.498 -7.458 1.00 88.56 107 GLU A C 1
ATOM 830 O O . GLU A 1 107 ? 8.233 9.274 -7.213 1.00 88.56 107 GLU A O 1
ATOM 835 N N . GLN A 1 108 ? 8.957 7.433 -8.249 1.00 88.25 108 GLN A N 1
ATOM 836 C CA . GLN A 1 108 ? 7.674 7.180 -8.917 1.00 88.25 108 GLN A CA 1
ATOM 837 C C . GLN A 1 108 ? 6.505 7.043 -7.926 1.00 88.25 108 GLN A C 1
ATOM 839 O O . GLN A 1 108 ? 5.377 7.449 -8.222 1.00 88.25 108 GLN A O 1
ATOM 844 N N . LEU A 1 109 ? 6.744 6.411 -6.776 1.00 88.25 109 LEU A N 1
ATOM 845 C CA . LEU A 1 109 ? 5.710 6.182 -5.773 1.00 88.25 109 LEU A CA 1
ATOM 846 C C . LEU A 1 109 ? 5.421 7.447 -4.958 1.00 88.25 109 LEU A C 1
ATOM 848 O O . LEU A 1 109 ? 4.263 7.680 -4.615 1.00 88.25 109 LEU A O 1
ATOM 852 N N . LEU A 1 110 ? 6.446 8.264 -4.699 1.00 90.44 110 LEU A N 1
ATOM 853 C CA . LEU A 1 110 ? 6.319 9.597 -4.112 1.00 90.44 110 LEU A CA 1
ATOM 854 C C . LEU A 1 110 ? 5.526 10.526 -5.033 1.00 90.44 110 LEU A C 1
ATOM 856 O O . LEU A 1 110 ? 4.513 11.066 -4.600 1.00 90.44 110 LEU A O 1
ATOM 860 N N . ASP A 1 111 ? 5.893 10.615 -6.313 1.00 91.69 111 ASP A N 1
ATOM 861 C CA . ASP A 1 111 ? 5.158 11.389 -7.319 1.00 91.69 111 ASP A CA 1
ATOM 862 C C . ASP A 1 111 ? 3.691 10.950 -7.382 1.00 91.69 111 ASP A C 1
ATOM 864 O O . ASP A 1 111 ? 2.763 11.762 -7.420 1.00 91.69 111 ASP A O 1
ATOM 868 N N . PHE A 1 112 ? 3.452 9.635 -7.365 1.00 91.50 112 PHE A N 1
ATOM 869 C CA . PHE A 1 112 ? 2.100 9.099 -7.323 1.00 91.50 112 PHE A CA 1
ATOM 870 C C . PHE A 1 112 ? 1.363 9.524 -6.050 1.00 91.50 112 PHE A C 1
ATOM 872 O O . PHE A 1 112 ? 0.229 9.990 -6.157 1.00 91.50 112 PHE A O 1
ATOM 879 N N . LEU A 1 113 ? 1.987 9.406 -4.876 1.00 91.81 113 LEU A N 1
ATOM 880 C CA . LEU A 1 113 ? 1.405 9.809 -3.597 1.00 91.81 113 LEU A CA 1
ATOM 881 C C . LEU A 1 113 ? 1.039 11.300 -3.587 1.00 91.81 113 LEU A C 1
ATOM 883 O O . LEU A 1 113 ? -0.076 11.647 -3.202 1.00 91.81 113 LEU A O 1
ATOM 887 N N . GLU A 1 114 ? 1.924 12.165 -4.082 1.00 91.69 114 GLU A N 1
ATOM 888 C CA . GLU A 1 114 ? 1.673 13.604 -4.203 1.00 91.69 114 GLU A CA 1
ATOM 889 C C . GLU A 1 114 ? 0.467 13.899 -5.101 1.00 91.69 114 GLU A C 1
ATOM 891 O O . GLU A 1 114 ? -0.360 14.756 -4.784 1.00 91.69 114 GLU A O 1
ATOM 896 N N . THR A 1 115 ? 0.301 13.144 -6.192 1.00 92.88 115 THR A N 1
ATOM 897 C CA . THR A 1 115 ? -0.846 13.326 -7.094 1.00 92.88 115 THR A CA 1
ATOM 898 C C . THR A 1 115 ? -2.188 12.918 -6.482 1.00 92.88 115 THR A C 1
ATOM 900 O O . THR A 1 115 ? -3.230 13.278 -7.036 1.00 92.88 115 THR A O 1
ATOM 903 N N . LEU A 1 116 ? -2.195 12.169 -5.371 1.00 91.06 116 LEU A N 1
ATOM 904 C CA . LEU A 1 116 ? -3.432 11.792 -4.686 1.00 91.06 116 LEU A CA 1
ATOM 905 C C . LEU A 1 116 ? -4.031 12.961 -3.900 1.00 91.06 116 LEU A C 1
ATOM 907 O O . LEU A 1 116 ? -5.257 13.047 -3.831 1.00 91.06 116 LEU A O 1
ATOM 911 N N . GLY A 1 117 ? -3.207 13.867 -3.363 1.00 89.44 117 GLY A N 1
ATOM 912 C CA . GLY A 1 117 ? -3.657 15.057 -2.631 1.00 89.44 117 GLY A CA 1
ATOM 913 C C . GLY A 1 117 ? -4.793 14.757 -1.643 1.00 89.44 117 GLY A C 1
ATOM 914 O O . GLY A 1 117 ? -4.700 13.836 -0.837 1.00 89.44 117 GLY A O 1
ATOM 915 N N . ASP A 1 118 ? -5.911 15.476 -1.778 1.00 88.94 118 ASP A N 1
ATOM 916 C CA . ASP A 1 118 ? -7.090 15.376 -0.897 1.00 88.94 118 ASP A CA 1
ATOM 917 C C . ASP A 1 118 ? -7.905 14.064 -1.045 1.00 88.94 118 ASP A C 1
ATOM 919 O O . ASP A 1 118 ? -8.951 13.869 -0.405 1.00 88.94 118 ASP A O 1
ATOM 923 N N . LEU A 1 119 ? -7.493 13.151 -1.934 1.00 89.81 119 LEU A N 1
ATOM 924 C CA . LEU A 1 119 ? -8.130 11.837 -2.082 1.00 89.81 119 LEU A CA 1
ATOM 925 C C . LEU A 1 119 ? -7.754 10.874 -0.953 1.00 89.81 119 LEU A C 1
ATOM 927 O O . LEU A 1 119 ? -8.472 9.894 -0.743 1.00 89.81 119 LEU A O 1
ATOM 931 N N . ILE A 1 120 ? -6.667 11.139 -0.237 1.00 92.88 120 ILE A N 1
ATOM 932 C CA . ILE A 1 120 ? -6.201 10.330 0.887 1.00 92.88 120 ILE A CA 1
ATOM 933 C C . ILE A 1 120 ? -6.170 11.175 2.157 1.00 92.88 120 ILE A C 1
ATOM 935 O O . ILE A 1 120 ? -6.036 12.392 2.095 1.00 92.88 120 ILE A O 1
ATOM 939 N N . GLU A 1 121 ? -6.305 10.522 3.305 1.00 91.75 121 GLU A N 1
ATOM 940 C CA . GLU A 1 121 ? -6.177 11.189 4.606 1.00 91.75 121 GLU A CA 1
ATOM 941 C C . GLU A 1 121 ? -4.767 11.006 5.187 1.00 91.75 121 GLU A C 1
ATOM 943 O O . GLU A 1 121 ? -4.259 11.879 5.882 1.00 91.75 121 GLU A O 1
ATOM 948 N N . ASP A 1 122 ? -4.127 9.871 4.889 1.00 90.44 122 ASP A N 1
ATOM 949 C CA . ASP A 1 122 ? -2.762 9.554 5.313 1.00 90.44 122 ASP A CA 1
ATOM 950 C C . ASP A 1 122 ? -2.127 8.548 4.335 1.00 90.44 122 ASP A C 1
ATOM 952 O O . ASP A 1 122 ? -2.834 7.812 3.636 1.00 90.44 122 ASP A O 1
ATOM 956 N N . GLY A 1 123 ? -0.798 8.496 4.282 1.00 90.75 123 GLY A N 1
ATOM 957 C CA . GLY A 1 123 ? -0.042 7.644 3.371 1.00 90.75 123 GLY A CA 1
ATOM 958 C C . GLY A 1 123 ? 1.338 7.282 3.910 1.00 90.75 123 GLY A C 1
ATOM 959 O O . GLY A 1 123 ? 2.095 8.144 4.342 1.00 90.75 123 GLY A O 1
ATOM 960 N N . VAL A 1 124 ? 1.682 5.996 3.847 1.00 90.81 124 VAL A N 1
ATOM 961 C CA . VAL A 1 124 ? 2.951 5.450 4.340 1.00 90.81 124 VAL A CA 1
ATOM 962 C C . VAL A 1 124 ? 3.619 4.626 3.250 1.00 90.81 124 VAL A C 1
ATOM 964 O O . VAL A 1 124 ? 3.076 3.615 2.799 1.00 90.81 124 VAL A O 1
ATOM 967 N N . ILE A 1 125 ? 4.821 5.036 2.855 1.00 90.88 125 ILE A N 1
ATOM 968 C CA . ILE A 1 125 ? 5.697 4.267 1.967 1.00 90.88 125 ILE A CA 1
ATOM 969 C C . ILE A 1 125 ? 6.608 3.385 2.825 1.00 90.88 125 ILE A C 1
ATOM 971 O O . ILE A 1 125 ? 7.164 3.841 3.826 1.00 90.88 125 ILE A O 1
ATOM 975 N N . ALA A 1 126 ? 6.753 2.116 2.445 1.00 89.31 126 ALA A N 1
ATOM 976 C CA . ALA A 1 126 ? 7.698 1.208 3.079 1.00 89.31 126 ALA A CA 1
ATOM 977 C C . ALA A 1 126 ? 9.143 1.636 2.784 1.00 89.31 126 ALA A C 1
ATOM 979 O O . ALA A 1 126 ? 9.537 1.728 1.623 1.00 89.31 126 ALA A O 1
ATOM 980 N N . GLN A 1 127 ? 9.926 1.853 3.839 1.00 85.50 127 GLN A N 1
ATOM 981 C CA . GLN A 1 127 ? 11.327 2.281 3.765 1.00 85.50 127 GLN A CA 1
ATOM 982 C C . GLN A 1 127 ? 12.287 1.115 3.515 1.00 85.50 127 GLN A C 1
ATOM 984 O O . GLN A 1 127 ? 13.382 1.307 2.996 1.00 85.50 127 GLN A O 1
ATOM 989 N N . ASP A 1 128 ? 11.889 -0.097 3.901 1.00 83.06 128 ASP A N 1
ATOM 990 C CA . ASP A 1 128 ? 12.681 -1.304 3.719 1.00 83.06 128 ASP A CA 1
ATOM 991 C C . ASP A 1 128 ? 11.798 -2.527 3.418 1.00 83.06 128 ASP A C 1
ATOM 993 O O . ASP A 1 128 ? 10.564 -2.502 3.514 1.0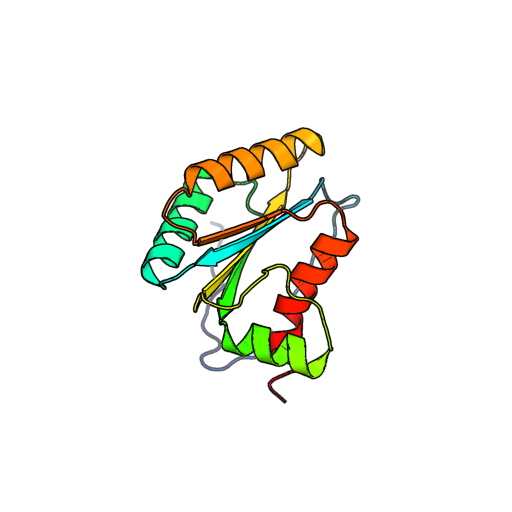0 83.06 128 ASP A O 1
ATOM 997 N N . GLU A 1 129 ? 12.447 -3.629 3.040 1.00 82.69 129 GLU A N 1
ATOM 998 C CA . GLU A 1 129 ? 11.766 -4.885 2.724 1.00 82.69 129 GLU A CA 1
ATOM 999 C C . GLU A 1 129 ? 10.992 -5.441 3.929 1.00 82.69 129 GLU A C 1
ATOM 1001 O O . GLU A 1 129 ? 9.918 -6.023 3.774 1.00 82.69 129 GLU A O 1
ATOM 1006 N N . LYS A 1 130 ? 11.495 -5.234 5.150 1.00 84.06 130 LYS A N 1
ATOM 1007 C CA . LYS A 1 130 ? 10.850 -5.724 6.370 1.00 84.06 130 LYS A CA 1
ATOM 1008 C C . LYS A 1 130 ? 9.517 -5.012 6.597 1.00 84.06 130 LYS A C 1
ATOM 1010 O O . LYS A 1 130 ? 8.524 -5.669 6.907 1.00 84.06 130 LYS A O 1
ATOM 1015 N N . GLN A 1 131 ? 9.471 -3.698 6.407 1.00 85.38 131 GLN A N 1
ATOM 1016 C CA . GLN A 1 131 ? 8.255 -2.903 6.485 1.00 85.38 131 GLN A CA 1
ATOM 1017 C C . GLN A 1 131 ? 7.295 -3.277 5.352 1.00 85.38 131 GLN A C 1
ATOM 1019 O O . GLN A 1 131 ? 6.109 -3.475 5.605 1.00 85.38 131 GLN A O 1
ATOM 1024 N N . ALA A 1 132 ? 7.790 -3.480 4.128 1.00 86.38 132 ALA A N 1
ATOM 1025 C CA . ALA A 1 132 ? 6.965 -3.956 3.016 1.00 86.38 132 ALA A CA 1
ATOM 1026 C C . ALA A 1 132 ? 6.310 -5.317 3.327 1.00 86.38 132 ALA A C 1
ATOM 1028 O O . ALA A 1 132 ? 5.110 -5.503 3.114 1.00 86.38 132 ALA A O 1
ATOM 1029 N N . GLN A 1 133 ? 7.068 -6.255 3.906 1.00 85.31 133 GLN A N 1
ATOM 1030 C CA . GLN A 1 133 ? 6.552 -7.548 4.357 1.00 85.31 133 GLN A CA 1
ATOM 1031 C C . GLN A 1 133 ? 5.519 -7.402 5.483 1.00 85.31 133 GLN A C 1
ATOM 1033 O O . GLN A 1 133 ? 4.522 -8.123 5.479 1.00 85.31 133 GLN A O 1
ATOM 1038 N N . GLN A 1 134 ? 5.712 -6.467 6.420 1.00 85.38 134 GLN A N 1
ATOM 1039 C CA . GLN A 1 134 ? 4.732 -6.167 7.472 1.00 85.38 134 GLN A CA 1
ATOM 1040 C C . GLN A 1 134 ? 3.417 -5.627 6.894 1.00 85.38 134 GLN A C 1
ATOM 1042 O O . GLN A 1 134 ? 2.348 -6.108 7.269 1.00 85.38 134 GLN A O 1
ATOM 1047 N N . LEU A 1 135 ? 3.475 -4.697 5.936 1.00 86.81 135 LEU A N 1
ATOM 1048 C CA . LEU A 1 135 ? 2.282 -4.178 5.254 1.00 86.81 135 LEU A CA 1
ATOM 1049 C C . LEU A 1 135 ? 1.536 -5.295 4.510 1.00 86.81 135 LEU A C 1
ATOM 1051 O O . LEU A 1 135 ? 0.320 -5.442 4.642 1.00 86.81 135 LEU A O 1
ATOM 1055 N N . TRP A 1 136 ? 2.264 -6.156 3.798 1.00 86.25 136 TRP A N 1
ATOM 1056 C CA . TRP A 1 136 ? 1.680 -7.333 3.155 1.00 86.25 136 TRP A CA 1
ATOM 1057 C C . TRP A 1 136 ? 1.116 -8.349 4.151 1.00 86.25 136 TRP A C 1
ATOM 1059 O O . TRP A 1 136 ? 0.124 -9.019 3.854 1.00 86.25 136 TRP A O 1
ATOM 1069 N N . PHE A 1 137 ? 1.714 -8.476 5.336 1.00 84.19 137 PHE A N 1
ATOM 1070 C CA . PHE A 1 137 ? 1.213 -9.357 6.385 1.00 84.19 137 PHE A CA 1
ATOM 1071 C C . PHE A 1 137 ? -0.158 -8.904 6.895 1.00 84.19 137 PHE A C 1
ATOM 1073 O O . PHE A 1 137 ? -1.041 -9.749 7.054 1.00 84.19 137 PHE A O 1
ATOM 1080 N N . LEU A 1 138 ? -0.382 -7.592 7.049 1.00 82.31 138 LEU A N 1
ATOM 1081 C CA . LEU A 1 138 ? -1.701 -7.039 7.388 1.00 82.31 138 LEU A CA 1
ATOM 1082 C C . LEU A 1 138 ? -2.777 -7.489 6.384 1.00 82.31 138 LEU A C 1
ATOM 1084 O O . LEU A 1 138 ? -3.866 -7.890 6.785 1.00 82.31 138 LEU A O 1
ATOM 1088 N N . ARG A 1 139 ? -2.451 -7.516 5.084 1.00 79.31 139 ARG A N 1
ATOM 1089 C CA . ARG A 1 139 ? -3.347 -7.997 4.016 1.00 79.31 139 ARG A CA 1
ATOM 1090 C C . ARG A 1 139 ? -3.517 -9.515 3.980 1.00 79.31 139 ARG A C 1
ATOM 1092 O O . ARG A 1 139 ? -4.592 -10.001 3.623 1.00 79.31 139 ARG A O 1
ATOM 1099 N N . LYS A 1 140 ? -2.479 -10.288 4.292 1.00 74.94 140 LYS A N 1
ATOM 1100 C CA . LYS A 1 140 ? -2.551 -11.759 4.269 1.00 74.94 140 LYS A CA 1
ATOM 1101 C C . LYS A 1 140 ? -3.323 -12.311 5.464 1.00 74.94 140 LYS A C 1
ATOM 1103 O O . LYS A 1 140 ? -4.085 -13.262 5.305 1.00 74.94 140 LYS A O 1
ATOM 1108 N N . GLY A 1 141 ? -3.177 -11.691 6.632 1.00 60.22 141 GLY A N 1
ATOM 1109 C CA . GLY A 1 141 ? -3.833 -12.158 7.846 1.00 60.22 141 GLY A CA 1
ATOM 1110 C C . GLY A 1 141 ? -5.354 -11.959 7.875 1.00 60.22 141 GLY A C 1
ATOM 1111 O O . GLY A 1 141 ? -6.018 -12.666 8.628 1.00 60.22 141 GLY A O 1
ATOM 1112 N N . VAL A 1 142 ? -5.931 -11.130 6.986 1.00 58.53 142 VAL A N 1
ATOM 1113 C CA . VAL A 1 142 ? -7.395 -11.068 6.745 1.00 58.53 142 VAL A CA 1
ATOM 1114 C C . VAL A 1 142 ? -7.967 -12.477 6.517 1.00 58.53 142 VAL A C 1
ATOM 1116 O O . VAL A 1 142 ? -9.028 -12.836 7.028 1.00 58.53 142 VAL A O 1
ATOM 1119 N N . SER A 1 143 ? -7.235 -13.300 5.757 1.00 52.59 143 SER A N 1
ATOM 1120 C CA . SER A 1 143 ? -7.680 -14.636 5.363 1.00 52.59 143 SER A CA 1
ATOM 1121 C C . SER A 1 143 ? -7.552 -15.673 6.481 1.00 52.59 143 SER A C 1
ATOM 1123 O O . SER A 1 143 ? -8.239 -16.687 6.416 1.00 52.59 143 SER A O 1
ATOM 1125 N N . SER A 1 144 ? -6.688 -15.455 7.479 1.00 44.41 144 SER A N 1
ATOM 1126 C CA . SER A 1 144 ? -6.476 -16.381 8.602 1.00 44.41 144 SER A CA 1
ATOM 1127 C C . SER A 1 144 ? -7.211 -15.966 9.877 1.00 44.41 144 SER A C 1
ATOM 1129 O O . SER A 1 144 ? -7.499 -16.818 10.707 1.00 44.41 144 SER A O 1
ATOM 1131 N N . ALA A 1 145 ? -7.526 -14.677 10.035 1.00 44.62 145 ALA A N 1
ATOM 1132 C CA . ALA A 1 145 ? -8.248 -14.137 11.189 1.00 44.62 145 ALA A CA 1
ATOM 1133 C C . ALA A 1 145 ? -9.781 -14.268 11.080 1.00 44.62 145 ALA A C 1
ATOM 1135 O O . ALA A 1 145 ? -10.489 -13.985 12.041 1.00 44.62 145 ALA A O 1
ATOM 1136 N N . SER A 1 146 ? -10.295 -14.708 9.925 1.00 39.72 146 SER A N 1
ATOM 1137 C CA . SER A 1 146 ? -11.728 -14.959 9.697 1.00 39.72 146 SER A CA 1
ATOM 1138 C C . SER A 1 146 ? -12.184 -16.370 10.127 1.00 39.72 146 SER A C 1
ATOM 1140 O O . SER A 1 146 ? -13.246 -16.818 9.695 1.00 39.72 146 SER A O 1
ATOM 1142 N N . SER A 1 147 ? -11.381 -17.097 10.919 1.00 38.22 147 SER A N 1
ATOM 1143 C CA . SER A 1 147 ? -11.680 -18.445 11.449 1.00 38.22 147 SER A CA 1
ATOM 1144 C C . SER A 1 147 ? -11.914 -18.444 12.953 1.00 38.22 147 SER A C 1
ATOM 1146 O O . SER A 1 147 ? -11.209 -17.690 13.657 1.00 38.22 147 SER A O 1
#

Radius of gyration: 16.85 Å; chains: 1; bounding box: 37×40×54 Å

Sequence (147 aa):
YDVKQLMIGSEGTLGVITEAALMCPSQDPPKRVLMVAVATFEKCVQILKHARRCLGSSLSAFEMLDRTCLQQMEKAYSMQLPFSSLECQFYLLVETFQNTTEEAAEEQLLDFLETLGDLIEDGVIAQDEKQAQQLWFLRKGVSSASS

Foldseek 3Di:
DDPPPPPDDPDPVDDDPPDDDDDDPDDFAQKKKKKFFAADPVLLVVLVVLCCVQQPVQWPDKDKDFLVLLVLCCVVVVDDDPDPDSPHGMMIMTMGGDPDDNVVNVVSVVVSVVVSPPSTPDMDMDPDPVSVVVVVVSVVCSVVSVD

Organism: NCBI:txid182087